Protein AF-A0A2G2B8T0-F1 (afdb_monomer)

Sequence (119 aa):
MCARAERNVTGSSTLLARELQAKGVTTKAGNPPNSQFVIRMLQNPVYAGMARHKGKSFQGEHEAIVDQATCDRVQERLKANDRKHRRGRRTKNPAYLRGLIFHENGAAMTPHHTGKKHK

Nearest PDB structures (foldseek):
  4kis-assembly3_C  TM=8.449E-01  e=3.692E-03  Listeria innocua Clip11262
  4kis-assembly2_B  TM=8.500E-01  e=4.222E-03  Listeria innocua Clip11262
  4kis-assembly4_D  TM=8.520E-01  e=1.009E-02  Listeria innocua Clip11262

Mean predicted aligned error: 10.84 Å

Radius of gyration: 20.47 Å; Cα contacts (8 Å, |Δ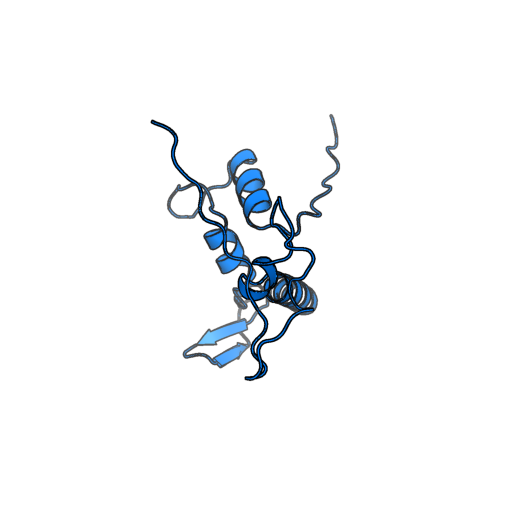i|>4): 93; chains: 1; bounding box: 61×37×52 Å

Foldseek 3Di:
DDDDDPPPPDLALQVVLVVCVVVVNADPVRHRDGSVNSVVVLQDCVLQQWDDDPNDIDRHPDDHVDHPVVSVVSVVSPVCCDPVNVPQPPDPDHPPCFPVDADPVRHTDDDDDDDDDDD

Secondary structure (DSSP, 8-state):
------------HHHHHHHHHHTT---TTSPPPPHHHHHHHHT-GGGGTEEEETTEEEE-SSPPSS-HHHHHHHHHHHHHT-HHHHHHHT-SS--TTTTT-B-TTSPBP----------

Solvent-accessible surface area (backbone atoms only — not comparable to full-atom values): 7675 Å² total; per-residue (Å²): 136,85,82,76,81,82,80,82,82,65,98,39,52,60,57,50,20,51,50,40,41,75,72,67,47,58,41,101,85,68,47,71,47,43,40,65,55,50,50,55,58,72,68,44,53,56,45,46,19,26,40,78,55,97,93,43,78,42,87,39,96,54,79,52,81,41,57,57,73,57,51,50,55,50,47,52,54,51,61,70,60,31,71,82,65,44,78,64,77,72,50,95,73,65,62,88,60,60,79,76,44,63,47,100,86,70,49,63,52,74,92,80,87,84,82,84,81,84,130

Structure (mmCIF, N/CA/C/O backbone):
data_AF-A0A2G2B8T0-F1
#
_entry.id   AF-A0A2G2B8T0-F1
#
loop_
_atom_site.group_PDB
_atom_site.id
_atom_site.type_symbol
_atom_site.label_atom_id
_atom_site.label_alt_id
_atom_site.label_comp_id
_atom_site.label_asym_id
_atom_site.label_entity_id
_atom_site.label_seq_id
_atom_site.pdbx_PDB_ins_code
_atom_site.Cartn_x
_atom_site.Cartn_y
_atom_site.Cartn_z
_atom_site.occupancy
_atom_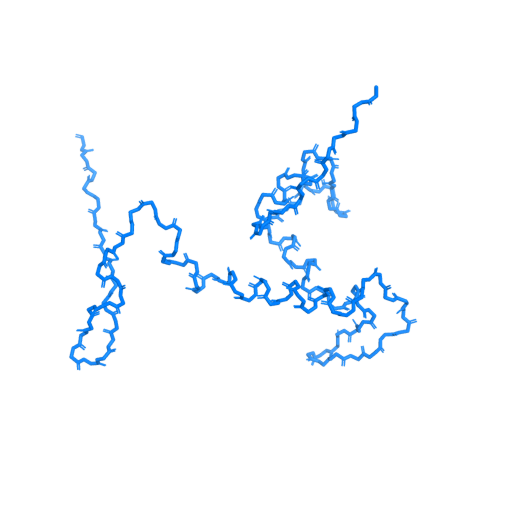site.B_iso_or_eq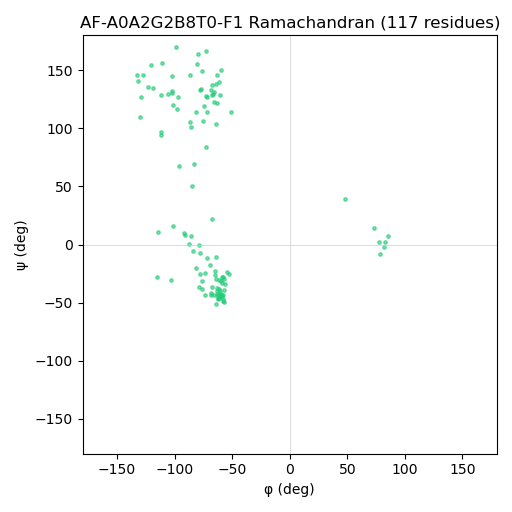uiv
_atom_site.auth_seq_id
_atom_site.auth_comp_id
_atom_site.auth_asym_id
_atom_site.auth_atom_id
_atom_site.pdbx_PDB_model_num
ATOM 1 N N . MET A 1 1 ? -29.951 6.036 -18.805 1.00 30.47 1 MET A N 1
ATOM 2 C CA . MET A 1 1 ? -29.166 5.958 -17.554 1.00 30.47 1 MET A CA 1
ATOM 3 C C . MET A 1 1 ? -28.182 4.803 -17.680 1.00 30.47 1 MET A C 1
ATOM 5 O O . MET A 1 1 ? -28.588 3.655 -17.584 1.00 30.47 1 MET A O 1
ATOM 9 N N . CYS A 1 2 ? -26.923 5.082 -18.029 1.00 27.00 2 CYS A N 1
ATOM 10 C CA . CYS A 1 2 ? -25.930 4.038 -18.301 1.00 27.00 2 CYS A CA 1
ATOM 11 C C . CYS A 1 2 ? -25.246 3.590 -17.005 1.00 27.00 2 CYS A C 1
ATOM 13 O O . CYS A 1 2 ? -24.386 4.295 -16.481 1.00 27.00 2 CYS A O 1
ATOM 15 N N . ALA A 1 3 ? -25.609 2.401 -16.522 1.00 37.28 3 ALA A N 1
ATOM 16 C CA . ALA A 1 3 ? -24.876 1.676 -15.494 1.00 37.28 3 ALA A CA 1
ATOM 17 C C . ALA A 1 3 ? -23.486 1.297 -16.035 1.00 37.28 3 ALA A C 1
ATOM 19 O O . ALA A 1 3 ? -23.342 0.407 -16.874 1.00 37.28 3 ALA A O 1
ATOM 20 N N . ARG A 1 4 ? -22.448 2.018 -15.602 1.00 37.81 4 ARG A N 1
ATOM 21 C CA . ARG A 1 4 ? -21.064 1.752 -16.003 1.00 37.81 4 ARG A CA 1
ATOM 22 C C . ARG A 1 4 ? -20.499 0.695 -15.061 1.00 37.81 4 ARG A C 1
ATOM 24 O O . ARG A 1 4 ? -20.156 0.993 -13.926 1.00 37.81 4 ARG A O 1
ATOM 31 N N . ALA A 1 5 ? -20.450 -0.542 -15.546 1.00 35.19 5 ALA A N 1
ATOM 32 C CA . ALA A 1 5 ? -19.892 -1.685 -14.838 1.00 35.19 5 ALA A CA 1
ATOM 33 C C . ALA A 1 5 ? -18.480 -1.376 -14.302 1.00 35.19 5 ALA A C 1
ATOM 35 O O . ALA A 1 5 ? -17.533 -1.179 -15.072 1.00 35.19 5 ALA A O 1
ATOM 36 N N . GLU A 1 6 ? -18.349 -1.343 -12.979 1.00 40.41 6 GLU A N 1
ATOM 37 C CA . GLU A 1 6 ? -17.098 -1.136 -12.258 1.00 40.41 6 GLU A CA 1
ATOM 38 C C . GLU A 1 6 ? -16.217 -2.387 -12.352 1.00 40.41 6 GLU A C 1
ATOM 40 O O . GLU A 1 6 ? -16.190 -3.243 -11.471 1.00 40.41 6 GLU A O 1
ATOM 45 N N . ARG A 1 7 ? -15.461 -2.519 -13.444 1.00 45.75 7 ARG A N 1
ATOM 46 C CA . ARG A 1 7 ? -14.359 -3.489 -13.514 1.00 45.75 7 ARG A CA 1
ATOM 47 C C . ARG A 1 7 ? -13.105 -2.901 -12.866 1.00 45.75 7 ARG A C 1
ATOM 49 O O . ARG A 1 7 ? -12.117 -2.628 -13.540 1.00 45.75 7 ARG A O 1
ATOM 56 N N . ASN A 1 8 ? -13.126 -2.742 -11.543 1.00 48.03 8 ASN A N 1
ATOM 57 C CA . ASN A 1 8 ? -12.005 -2.191 -10.766 1.00 48.03 8 ASN A CA 1
ATOM 58 C C . ASN A 1 8 ? -10.965 -3.263 -10.396 1.00 48.03 8 ASN A C 1
ATOM 60 O O . ASN A 1 8 ? -10.546 -3.385 -9.246 1.00 48.03 8 ASN A O 1
ATOM 64 N N . VAL A 1 9 ? -10.505 -4.052 -11.371 1.00 50.31 9 VAL A N 1
ATOM 65 C CA . VAL A 1 9 ? -9.401 -5.004 -11.161 1.00 50.31 9 VAL A CA 1
ATOM 66 C C . VAL A 1 9 ? -8.101 -4.360 -11.615 1.00 50.31 9 VAL A C 1
ATOM 68 O O . VAL A 1 9 ? -7.473 -4.772 -12.587 1.00 50.31 9 VAL A O 1
ATOM 71 N N . THR A 1 10 ? -7.677 -3.326 -10.895 1.00 58.84 10 THR A N 1
ATOM 72 C CA . THR A 1 10 ? -6.404 -2.676 -11.192 1.00 58.84 10 THR A CA 1
ATOM 73 C C . THR A 1 10 ? -5.414 -2.936 -10.069 1.00 58.84 10 THR A C 1
ATOM 75 O O . THR A 1 10 ? -5.337 -2.194 -9.097 1.00 58.84 10 THR A O 1
ATOM 78 N N . GLY A 1 11 ? -4.586 -3.975 -10.217 1.00 67.25 11 GLY A N 1
ATOM 79 C CA . GLY A 1 11 ? -3.469 -4.284 -9.306 1.00 67.25 11 GLY A CA 1
ATOM 80 C C . GLY A 1 11 ? -2.322 -3.257 -9.328 1.00 67.25 11 GLY A C 1
ATOM 81 O O . GLY A 1 11 ? -1.183 -3.589 -9.016 1.00 67.25 11 GLY A O 1
ATOM 82 N N . SER A 1 12 ? -2.582 -2.020 -9.762 1.00 78.75 12 SER A N 1
ATOM 83 C CA . SER A 1 12 ? -1.591 -0.962 -9.940 1.00 78.75 12 SER A CA 1
ATOM 84 C C . SER A 1 12 ? -2.067 0.318 -9.261 1.00 78.75 12 SER A C 1
ATOM 86 O O . SER A 1 12 ? -2.955 1.005 -9.763 1.00 78.75 12 SER A O 1
ATOM 88 N N . SER A 1 13 ? -1.407 0.688 -8.165 1.00 84.00 13 SER A N 1
ATOM 89 C CA . SER A 1 13 ? -1.701 1.895 -7.377 1.00 84.00 13 SER A CA 1
ATOM 90 C C . SER A 1 13 ? -1.634 3.194 -8.188 1.00 84.00 13 SER A C 1
ATOM 92 O O . SER A 1 13 ? -2.382 4.127 -7.920 1.00 84.00 13 SER A O 1
ATOM 94 N N . THR A 1 14 ? -0.796 3.254 -9.226 1.00 86.06 14 THR A N 1
ATOM 95 C CA . THR A 1 14 ? -0.706 4.421 -10.121 1.00 86.06 14 THR A CA 1
ATOM 96 C C . THR A 1 14 ? -1.965 4.616 -10.960 1.00 86.06 14 THR A C 1
ATOM 98 O O . THR A 1 14 ? -2.367 5.746 -11.215 1.00 86.06 14 THR A O 1
ATOM 101 N N . LEU A 1 15 ? -2.582 3.521 -11.401 1.00 87.75 15 LEU A N 1
ATOM 102 C CA . LEU A 1 15 ? -3.815 3.594 -12.175 1.00 87.75 15 LEU A CA 1
ATOM 103 C C . LEU A 1 15 ? -4.997 3.902 -11.256 1.00 87.75 15 LEU A C 1
ATOM 105 O O . LEU A 1 15 ? -5.812 4.740 -11.616 1.00 87.75 15 LEU A O 1
ATOM 109 N N . LEU A 1 16 ? -5.014 3.336 -10.042 1.00 88.62 16 LEU A N 1
ATOM 110 C CA . LEU A 1 16 ? -6.009 3.693 -9.028 1.00 88.62 16 LEU A CA 1
ATOM 111 C C . LEU A 1 16 ? -5.957 5.191 -8.692 1.00 88.62 16 LEU A C 1
ATOM 113 O O . LEU A 1 16 ? -6.985 5.850 -8.644 1.00 88.62 16 LEU A O 1
ATOM 117 N N . ALA A 1 17 ? -4.758 5.755 -8.522 1.00 90.00 17 ALA A N 1
ATOM 118 C CA . ALA A 1 17 ? -4.592 7.187 -8.285 1.00 90.00 17 ALA A CA 1
ATOM 119 C C . ALA A 1 17 ? -5.145 8.039 -9.443 1.00 90.00 17 ALA A C 1
ATOM 121 O O . ALA A 1 17 ? -5.843 9.017 -9.198 1.00 90.00 17 ALA A O 1
ATOM 122 N N . ARG A 1 18 ? -4.886 7.648 -10.699 1.00 89.56 18 ARG A N 1
ATOM 123 C CA . ARG A 1 18 ? -5.450 8.326 -11.880 1.00 89.56 18 ARG A CA 1
ATOM 124 C C . ARG A 1 18 ? -6.970 8.231 -11.935 1.00 89.56 18 ARG A C 1
ATOM 126 O O . ARG A 1 18 ? -7.624 9.200 -12.294 1.00 89.56 18 ARG A O 1
ATOM 133 N N . GLU A 1 19 ? -7.527 7.080 -11.582 1.00 90.25 19 GLU A N 1
ATOM 134 C CA . GLU A 1 19 ? -8.974 6.892 -11.548 1.00 90.25 19 GLU A CA 1
ATOM 135 C C . GLU A 1 19 ? -9.626 7.757 -10.461 1.00 90.25 19 GLU A C 1
ATOM 137 O O . GLU A 1 19 ? -10.619 8.427 -10.725 1.00 90.25 19 GLU A O 1
ATOM 142 N N . LEU A 1 20 ? -9.032 7.815 -9.265 1.00 89.88 20 LEU A N 1
ATOM 143 C CA . LEU A 1 20 ? -9.490 8.690 -8.181 1.00 89.88 20 LEU A CA 1
ATOM 144 C C . LEU A 1 20 ? -9.440 10.169 -8.583 1.00 89.88 20 LEU A C 1
ATOM 146 O O . LEU A 1 20 ? -10.378 10.909 -8.303 1.00 89.88 20 LEU A O 1
ATOM 150 N N . GLN A 1 21 ? -8.387 10.584 -9.294 1.00 90.38 21 GLN A N 1
ATOM 151 C CA . GLN A 1 21 ? -8.292 11.930 -9.865 1.00 90.38 21 GLN A CA 1
ATOM 152 C C . GLN A 1 21 ? -9.392 12.191 -10.901 1.00 90.38 21 GLN A C 1
ATOM 154 O O . GLN A 1 21 ? -10.019 13.243 -10.862 1.00 90.38 21 GLN A O 1
ATOM 159 N N . ALA A 1 22 ? -9.666 11.233 -11.792 1.00 90.12 22 ALA A N 1
ATOM 160 C CA . ALA A 1 22 ? -10.733 11.354 -12.787 1.00 90.12 22 ALA A CA 1
ATOM 161 C C . ALA A 1 22 ? -12.130 11.441 -12.147 1.00 90.12 22 ALA A C 1
ATOM 163 O O . ALA A 1 22 ? -13.012 12.099 -12.688 1.00 90.12 22 ALA A O 1
ATOM 164 N N . LYS A 1 23 ? -12.318 10.818 -10.978 1.00 90.38 23 LYS A N 1
ATOM 165 C CA . LYS A 1 23 ? -13.532 10.932 -10.154 1.00 90.38 23 LYS A CA 1
ATOM 166 C C . LYS A 1 23 ? -13.588 12.225 -9.323 1.00 90.38 23 LYS A C 1
ATOM 168 O O . LYS A 1 23 ? -14.547 12.417 -8.586 1.00 90.38 23 LYS A O 1
ATOM 173 N N . GLY A 1 24 ? -12.579 13.096 -9.409 1.00 90.94 24 GLY A N 1
ATOM 174 C CA . GLY A 1 24 ? -12.520 14.352 -8.656 1.00 90.94 24 GLY A CA 1
ATOM 175 C C . GLY A 1 24 ? -12.225 14.182 -7.162 1.00 90.94 24 GLY A C 1
ATOM 176 O O . GLY A 1 24 ? -12.413 15.121 -6.393 1.00 90.94 24 GLY A O 1
ATOM 177 N N . VAL A 1 25 ? -11.763 13.005 -6.726 1.00 90.88 25 VAL A N 1
ATOM 178 C CA . VAL A 1 25 ? -11.424 12.759 -5.319 1.00 90.88 25 VAL A CA 1
ATOM 179 C C . VAL A 1 25 ? -10.140 13.504 -4.975 1.00 90.88 25 VAL A C 1
ATOM 181 O O . VAL A 1 25 ? -9.107 13.316 -5.620 1.00 90.88 25 VAL A O 1
ATOM 184 N N . THR A 1 26 ? -10.188 14.312 -3.921 1.00 92.00 26 THR A N 1
ATOM 185 C CA . THR A 1 26 ? -9.043 15.067 -3.408 1.00 92.00 26 THR A CA 1
ATOM 186 C C . THR A 1 26 ? -8.598 14.530 -2.052 1.00 92.00 26 THR A C 1
ATOM 188 O O . THR A 1 26 ? -9.331 13.860 -1.324 1.00 92.00 26 THR A O 1
ATOM 191 N N . THR A 1 27 ? -7.335 14.778 -1.714 1.00 90.00 27 THR A N 1
ATOM 192 C CA . THR A 1 27 ? -6.833 14.521 -0.360 1.00 90.00 27 THR A CA 1
ATOM 193 C C . THR A 1 27 ? -7.386 15.565 0.614 1.00 90.00 27 THR A C 1
ATOM 195 O O . THR A 1 27 ? -7.843 16.625 0.197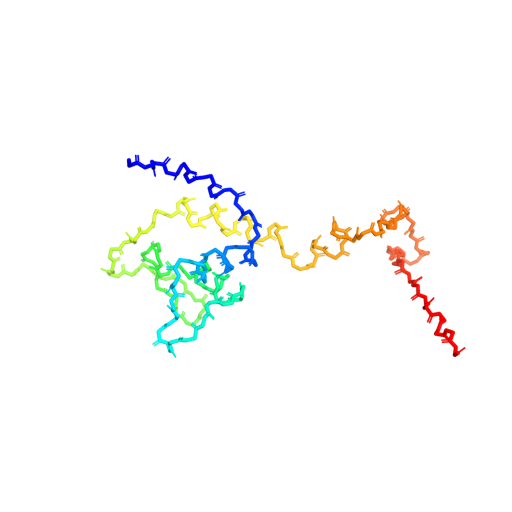 1.00 90.00 27 THR A O 1
ATOM 198 N N . LYS A 1 28 ? -7.259 15.330 1.927 1.00 86.19 28 LYS A N 1
ATOM 199 C CA . LYS A 1 28 ? -7.659 16.305 2.963 1.00 86.19 28 LYS A CA 1
ATOM 200 C C . LYS A 1 28 ? -7.043 17.706 2.765 1.00 86.19 28 LYS A C 1
ATOM 202 O O . LYS A 1 28 ? -7.616 18.687 3.213 1.00 86.19 28 LYS A O 1
ATOM 207 N N . ALA A 1 29 ? -5.892 17.797 2.095 1.00 88.12 29 ALA A N 1
ATOM 208 C CA . ALA A 1 29 ? -5.204 19.051 1.781 1.00 88.12 29 ALA A CA 1
ATOM 209 C C . ALA A 1 29 ? -5.583 19.648 0.405 1.00 88.12 29 ALA A C 1
ATOM 211 O O . ALA A 1 29 ? -4.889 20.532 -0.080 1.00 88.12 29 ALA A O 1
ATOM 212 N N . GLY A 1 30 ? -6.606 19.122 -0.276 1.00 89.56 30 GLY A N 1
ATOM 213 C CA . GLY A 1 30 ? -7.050 19.581 -1.600 1.00 89.56 30 GLY A CA 1
ATOM 214 C C . GLY A 1 30 ? -6.205 19.091 -2.783 1.00 89.56 30 GLY A C 1
ATOM 215 O O . GLY A 1 30 ? -6.604 19.242 -3.931 1.00 89.56 30 GLY A O 1
ATOM 216 N N . ASN A 1 31 ? -5.064 18.445 -2.534 1.00 90.25 31 ASN A N 1
ATOM 217 C CA . ASN A 1 31 ? -4.188 17.948 -3.597 1.00 90.25 31 ASN A CA 1
ATOM 218 C C . ASN A 1 31 ? -4.730 16.663 -4.250 1.00 90.25 31 ASN A C 1
ATOM 220 O O . ASN A 1 31 ? -5.338 15.844 -3.544 1.00 90.25 31 ASN A O 1
ATOM 224 N N . PRO A 1 32 ? -4.449 16.424 -5.547 1.00 90.25 32 PRO A N 1
ATOM 225 C CA . PRO A 1 32 ? -4.813 15.181 -6.216 1.00 90.25 32 PRO A CA 1
ATOM 226 C C . PRO A 1 32 ? -4.077 13.977 -5.597 1.00 90.25 32 PRO A C 1
ATOM 228 O O . PRO A 1 32 ? -2.877 14.057 -5.305 1.00 90.25 32 PRO A O 1
ATOM 231 N N . PRO A 1 33 ? -4.755 12.831 -5.401 1.00 90.19 33 PRO A N 1
ATOM 232 C CA . P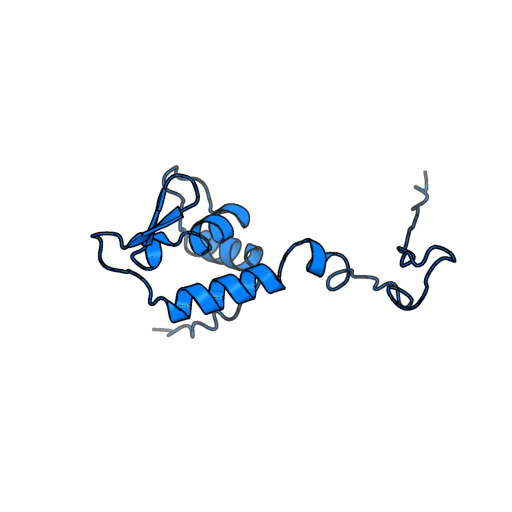RO A 1 33 ? -4.153 11.652 -4.797 1.00 90.19 33 PRO A CA 1
ATOM 233 C C . PRO A 1 33 ? -3.070 11.085 -5.711 1.00 90.19 33 PRO A C 1
ATOM 235 O O . PRO A 1 33 ? -3.290 10.849 -6.896 1.00 90.19 33 PRO A O 1
ATOM 238 N N . ASN A 1 34 ? -1.887 10.836 -5.156 1.00 90.69 34 ASN A N 1
ATOM 239 C CA . ASN A 1 34 ? -0.797 10.184 -5.872 1.00 90.69 34 ASN A CA 1
ATOM 240 C C . ASN A 1 34 ? -0.723 8.684 -5.528 1.00 90.69 34 ASN A C 1
ATOM 242 O O . ASN A 1 34 ? -1.370 8.183 -4.607 1.00 90.69 34 ASN A O 1
ATOM 246 N N . SER A 1 35 ? 0.100 7.943 -6.271 1.00 88.44 35 SER A N 1
ATOM 247 C CA . SER A 1 35 ? 0.254 6.493 -6.087 1.00 88.44 35 SER A CA 1
ATOM 248 C C . SER A 1 35 ? 0.741 6.107 -4.683 1.00 88.44 35 SER A C 1
ATOM 250 O O . SER A 1 35 ? 0.412 5.026 -4.199 1.00 88.44 35 SER A O 1
ATOM 252 N N . GLN A 1 36 ? 1.539 6.962 -4.039 1.00 89.62 36 GLN A N 1
ATOM 253 C CA . GLN A 1 36 ? 2.099 6.704 -2.713 1.00 89.62 36 GLN A CA 1
ATOM 254 C C . GLN A 1 36 ? 1.080 6.966 -1.603 1.00 89.62 36 GLN A C 1
ATOM 256 O O . GLN A 1 36 ? 1.019 6.212 -0.636 1.00 89.62 36 GLN A O 1
ATOM 261 N N . PHE A 1 37 ? 0.239 7.983 -1.778 1.00 91.44 37 PHE A N 1
ATOM 262 C CA . PHE A 1 37 ? -0.905 8.267 -0.926 1.00 91.44 37 PHE A CA 1
ATOM 263 C C . PHE A 1 37 ? -1.857 7.071 -0.886 1.00 91.44 37 PHE A C 1
ATOM 265 O O . PHE A 1 37 ? -2.199 6.605 0.197 1.00 91.44 37 PHE A O 1
ATOM 272 N N . VAL A 1 38 ? -2.195 6.522 -2.057 1.00 90.69 38 VAL A N 1
ATOM 273 C CA . VAL A 1 38 ? -3.034 5.322 -2.178 1.00 90.69 38 VAL A CA 1
ATOM 274 C C . VAL A 1 38 ? -2.437 4.140 -1.415 1.00 90.69 38 VAL A C 1
ATOM 276 O O . VAL A 1 38 ? -3.129 3.512 -0.622 1.00 90.69 38 VAL A O 1
ATOM 279 N N . ILE A 1 39 ? -1.148 3.842 -1.610 1.00 90.06 39 ILE A N 1
ATOM 280 C CA . ILE A 1 39 ? -0.490 2.732 -0.901 1.00 90.06 39 ILE A CA 1
ATOM 281 C C . ILE A 1 39 ? -0.528 2.961 0.612 1.00 90.06 39 ILE A C 1
ATOM 283 O O . ILE A 1 39 ? -0.882 2.052 1.353 1.00 90.06 39 ILE A O 1
ATOM 287 N N . ARG A 1 40 ? -0.210 4.176 1.073 1.00 90.56 40 ARG A N 1
ATOM 288 C CA . ARG A 1 40 ? -0.209 4.507 2.503 1.00 90.56 40 ARG A CA 1
ATOM 289 C C . ARG A 1 40 ? -1.594 4.352 3.129 1.00 90.56 40 ARG A C 1
ATOM 291 O O . ARG A 1 40 ? -1.692 3.888 4.258 1.00 90.56 40 ARG A O 1
ATOM 298 N N . MET A 1 41 ? -2.642 4.731 2.401 1.00 90.75 41 MET A N 1
ATOM 299 C CA . MET A 1 41 ? -4.025 4.528 2.824 1.00 90.75 41 MET A CA 1
ATOM 300 C C . MET A 1 41 ? -4.339 3.030 2.934 1.00 90.75 41 MET A C 1
ATOM 302 O O . MET A 1 41 ? -4.750 2.570 3.990 1.00 90.75 41 MET A O 1
ATOM 306 N N . LEU A 1 42 ? -4.051 2.246 1.893 1.00 90.19 42 LEU A N 1
ATOM 307 C CA . LEU A 1 42 ? -4.316 0.802 1.883 1.00 90.19 42 LEU A CA 1
ATOM 308 C C . LEU A 1 42 ? -3.497 0.010 2.917 1.00 90.19 42 LEU A C 1
ATOM 310 O O . LEU A 1 42 ? -3.895 -1.082 3.301 1.00 90.19 42 LEU A O 1
ATOM 314 N N . GLN A 1 43 ? -2.354 0.528 3.369 1.00 89.31 43 GLN A N 1
ATOM 315 C CA . GLN A 1 43 ? -1.513 -0.089 4.405 1.00 89.31 43 GLN A CA 1
ATOM 316 C C . GLN A 1 43 ? -1.957 0.230 5.835 1.00 89.31 43 GLN A C 1
ATOM 318 O O . GLN A 1 43 ? -1.352 -0.278 6.779 1.00 89.31 43 GLN A O 1
ATOM 323 N N . ASN A 1 44 ? -2.947 1.102 6.020 1.00 90.31 44 ASN A N 1
ATOM 324 C CA . ASN A 1 44 ? -3.336 1.549 7.347 1.00 90.31 44 ASN A CA 1
ATOM 325 C C . ASN A 1 44 ? -4.265 0.52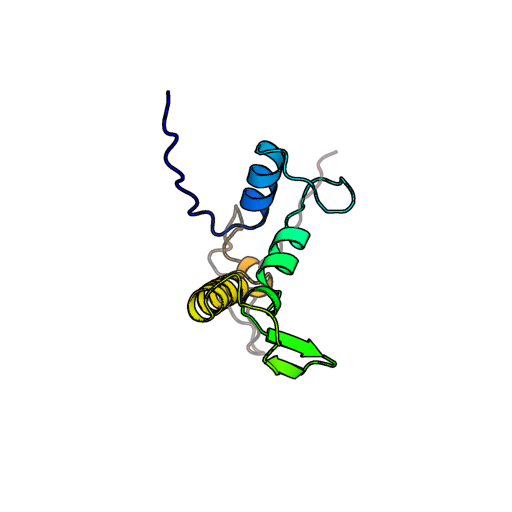1 8.028 1.00 90.31 44 ASN A C 1
ATOM 327 O O . ASN A 1 44 ? -5.399 0.354 7.576 1.00 90.31 44 ASN A O 1
ATOM 331 N N . PRO A 1 45 ? -3.833 -0.132 9.125 1.00 87.00 45 PRO A N 1
ATOM 332 C CA . PRO A 1 45 ? -4.639 -1.136 9.822 1.00 87.00 45 PRO A CA 1
ATOM 333 C C . PRO A 1 45 ? -5.826 -0.529 10.590 1.00 87.00 45 PRO A C 1
ATOM 335 O O . PRO A 1 45 ? -6.739 -1.254 10.966 1.00 87.00 45 PRO A O 1
ATOM 338 N N . VAL A 1 46 ? -5.870 0.800 10.747 1.00 90.75 46 VAL A N 1
ATOM 339 C CA . VAL A 1 46 ? -7.013 1.516 11.344 1.00 90.75 46 VAL A CA 1
ATOM 340 C C . VAL A 1 46 ? -8.304 1.255 10.569 1.00 90.75 46 VAL A C 1
ATOM 342 O O . VAL A 1 46 ? -9.379 1.235 11.148 1.00 90.75 46 VAL A O 1
ATOM 345 N N . TYR A 1 47 ? -8.235 0.972 9.269 1.00 90.25 47 TYR A N 1
ATOM 346 C CA . TYR A 1 47 ? -9.444 0.626 8.520 1.00 90.25 47 TYR A CA 1
ATOM 347 C C . TYR A 1 47 ? -10.030 -0.743 8.903 1.00 90.25 47 TYR A C 1
ATOM 349 O O . TYR A 1 47 ? -11.211 -0.965 8.657 1.00 90.25 47 TYR A O 1
ATOM 357 N N . ALA A 1 48 ? -9.246 -1.606 9.556 1.00 89.06 48 ALA A N 1
ATOM 358 C CA . ALA A 1 48 ? -9.645 -2.930 10.031 1.00 89.06 48 ALA A CA 1
ATOM 359 C C . ALA A 1 48 ? -9.952 -2.986 11.539 1.00 89.06 48 ALA A C 1
ATOM 361 O O . ALA A 1 48 ? -9.955 -4.062 12.125 1.00 89.06 48 ALA A O 1
ATOM 362 N N . GLY A 1 49 ? -10.159 -1.844 12.206 1.00 88.50 49 GLY A N 1
ATOM 363 C CA . GLY A 1 49 ? -10.408 -1.850 13.657 1.00 88.50 49 GLY A CA 1
ATOM 364 C C . GLY A 1 49 ? -9.136 -1.862 14.516 1.00 88.50 49 GLY A C 1
ATOM 365 O O . GLY A 1 49 ? -9.227 -2.007 15.728 1.00 88.50 49 GLY A O 1
ATOM 366 N N . MET A 1 50 ? -7.944 -1.725 13.921 1.00 86.88 50 MET A N 1
ATOM 367 C CA . MET A 1 50 ? -6.668 -1.892 14.629 1.00 86.88 50 MET A CA 1
ATOM 368 C C . MET A 1 50 ? -5.902 -0.571 14.768 1.00 86.88 50 MET A C 1
ATOM 370 O O . MET A 1 50 ? -5.603 0.107 13.785 1.00 86.88 50 MET A O 1
ATOM 374 N N . ALA A 1 51 ? -5.472 -0.236 15.982 1.00 86.50 51 ALA A N 1
ATOM 375 C CA . ALA A 1 51 ? -4.671 0.950 16.266 1.00 86.50 51 ALA A CA 1
ATOM 376 C C . ALA A 1 51 ? -3.174 0.607 16.342 1.00 86.50 51 ALA A C 1
ATOM 378 O O . ALA A 1 51 ? -2.757 -0.268 17.101 1.00 86.50 51 ALA A O 1
ATOM 379 N N . ARG A 1 52 ? -2.327 1.316 15.580 1.00 85.38 52 ARG A N 1
ATOM 380 C CA . ARG A 1 52 ? -0.867 1.115 15.610 1.00 85.38 52 ARG A CA 1
ATOM 381 C C . ARG A 1 52 ? -0.186 2.143 16.511 1.00 85.38 52 ARG A C 1
ATOM 383 O O . ARG A 1 52 ? -0.162 3.326 16.180 1.00 85.38 52 ARG A O 1
ATOM 390 N N . HIS A 1 53 ? 0.450 1.691 17.590 1.00 83.44 53 HIS A N 1
ATOM 391 C CA . HIS A 1 53 ? 1.221 2.537 18.502 1.00 83.44 53 HIS A CA 1
ATOM 392 C C . HIS A 1 53 ? 2.621 1.957 18.744 1.00 83.44 53 HIS A C 1
ATOM 394 O O . HIS A 1 53 ? 2.768 0.789 19.094 1.00 83.44 53 HIS A O 1
ATOM 400 N N . LYS A 1 54 ? 3.667 2.774 18.537 1.00 83.00 54 LYS A N 1
ATOM 401 C CA . LYS A 1 54 ? 5.086 2.397 18.739 1.00 83.00 54 LYS A CA 1
ATOM 402 C C . LYS A 1 54 ? 5.477 1.048 18.102 1.00 83.00 54 LYS A C 1
ATOM 404 O O . LYS A 1 54 ? 6.220 0.263 18.678 1.00 83.00 54 LYS A O 1
ATOM 409 N N . GLY A 1 55 ? 4.950 0.768 16.909 1.00 80.00 55 GLY A N 1
ATOM 410 C CA . GLY A 1 55 ? 5.243 -0.463 16.164 1.00 80.00 55 GLY A CA 1
ATOM 411 C C . GLY A 1 55 ? 4.442 -1.698 16.590 1.00 80.00 55 GLY A C 1
ATOM 412 O O . GLY A 1 55 ? 4.565 -2.728 15.937 1.00 80.00 55 GLY A O 1
ATOM 413 N N . LYS A 1 56 ? 3.589 -1.597 17.616 1.00 81.69 56 LYS A N 1
ATOM 4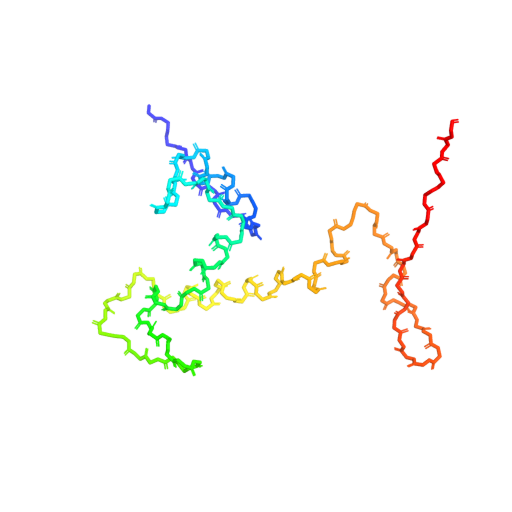14 C CA . LYS A 1 56 ? 2.641 -2.644 18.013 1.00 81.69 56 LYS A CA 1
ATOM 415 C C . LYS A 1 56 ? 1.234 -2.293 17.529 1.00 81.69 56 LYS A C 1
ATOM 417 O O . LYS A 1 56 ? 0.873 -1.116 17.478 1.00 81.69 56 LYS A O 1
ATOM 422 N N . SER A 1 57 ? 0.468 -3.309 17.150 1.00 81.69 57 SER A N 1
ATOM 423 C CA . SER A 1 57 ? -0.940 -3.173 16.772 1.00 81.69 57 SER A CA 1
ATOM 424 C C . SER A 1 57 ? -1.812 -3.643 17.932 1.00 81.69 57 SER A C 1
ATOM 426 O O . SER A 1 57 ? -1.577 -4.723 18.468 1.00 81.69 57 SER A O 1
ATOM 428 N N . PHE A 1 58 ? -2.796 -2.835 18.306 1.00 83.69 58 PHE A N 1
ATOM 429 C CA . PHE A 1 58 ? -3.762 -3.108 19.366 1.00 83.69 58 PHE A CA 1
ATOM 430 C C . PHE A 1 58 ? -5.172 -3.083 18.782 1.00 83.69 58 PHE A C 1
ATOM 432 O O . PHE A 1 58 ? -5.403 -2.401 17.780 1.00 83.69 58 PHE A O 1
ATOM 439 N N . GLN A 1 59 ? -6.104 -3.793 19.415 1.00 84.81 59 GLN A N 1
ATOM 440 C CA . GLN A 1 59 ? -7.518 -3.670 19.076 1.00 84.81 59 GLN A CA 1
ATOM 441 C C . GLN A 1 59 ? -7.967 -2.237 19.382 1.00 84.81 59 GLN A C 1
ATOM 443 O O . GLN A 1 59 ? -7.783 -1.752 20.498 1.00 84.81 59 GLN A O 1
ATOM 448 N N . GLY A 1 60 ? -8.478 -1.541 18.373 1.00 83.06 60 GLY A N 1
ATOM 449 C CA . GLY A 1 60 ? -9.066 -0.219 18.530 1.00 83.06 60 GLY A CA 1
ATOM 450 C C . GLY A 1 60 ? -10.499 -0.312 19.046 1.00 83.06 60 GLY A C 1
ATOM 451 O O . GLY A 1 60 ? -11.188 -1.304 18.823 1.00 83.06 60 GLY A O 1
ATOM 452 N N . GLU A 1 61 ? -10.956 0.751 19.704 1.00 87.06 61 GLU A N 1
ATOM 453 C CA . GLU A 1 61 ? -12.353 0.906 20.146 1.00 87.06 61 GLU A CA 1
ATOM 454 C C . GLU A 1 61 ? -13.297 1.320 19.004 1.00 87.06 61 GLU A C 1
ATOM 456 O O . GLU A 1 61 ? -14.511 1.374 19.179 1.00 87.06 61 GLU A O 1
ATOM 461 N N . HIS A 1 62 ? -12.753 1.635 17.826 1.00 86.62 62 HIS A N 1
ATOM 462 C CA . HIS A 1 62 ? -13.540 2.039 16.669 1.00 86.62 62 HIS A CA 1
ATOM 463 C C . HIS A 1 62 ? -14.016 0.826 15.865 1.00 86.62 62 HIS A C 1
ATOM 465 O O . HIS A 1 62 ? -13.293 -0.157 15.691 1.00 86.62 62 HIS A O 1
ATOM 471 N N . GLU A 1 63 ? -15.214 0.942 15.297 1.00 87.38 63 GLU A N 1
ATOM 472 C CA . GLU A 1 63 ? -15.745 -0.051 14.370 1.00 87.38 63 GLU A CA 1
ATOM 473 C C . GLU A 1 63 ? -14.846 -0.167 13.127 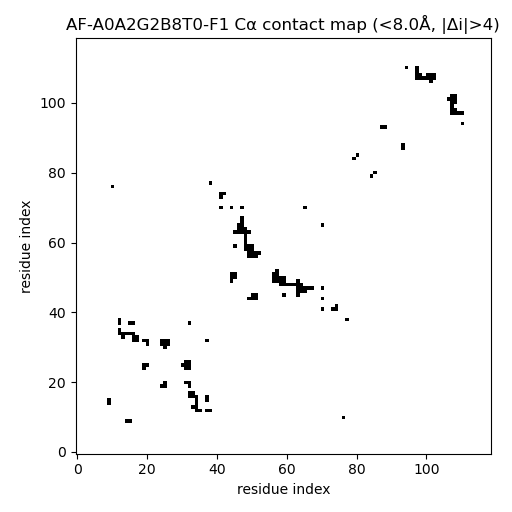1.00 87.38 63 GLU A C 1
ATOM 475 O O . GLU A 1 63 ? -14.292 0.821 12.622 1.00 87.38 63 GLU A O 1
ATOM 480 N N . ALA A 1 64 ? -14.644 -1.396 12.655 1.00 89.94 64 ALA A N 1
ATOM 481 C CA . ALA A 1 64 ? -13.866 -1.652 11.455 1.00 89.94 64 ALA A CA 1
ATOM 482 C C . ALA A 1 64 ? -14.665 -1.222 10.216 1.00 89.94 64 ALA A C 1
ATOM 484 O O . ALA A 1 64 ? -15.793 -1.657 10.011 1.00 89.94 64 ALA A O 1
ATOM 485 N N . ILE A 1 65 ? -14.060 -0.398 9.358 1.00 90.88 65 ILE A N 1
ATOM 486 C CA . ILE A 1 65 ? -14.672 0.003 8.080 1.00 90.88 65 ILE A CA 1
ATOM 487 C C . ILE A 1 65 ? -14.579 -1.145 7.062 1.00 90.88 65 ILE A C 1
ATOM 489 O O . ILE A 1 65 ? -15.416 -1.279 6.172 1.00 90.88 65 ILE A O 1
ATOM 493 N N . VAL A 1 66 ? -13.525 -1.956 7.167 1.00 89.44 66 VAL A N 1
ATOM 494 C CA . VAL A 1 66 ? -13.208 -3.056 6.258 1.00 89.44 66 VAL A CA 1
ATOM 495 C C . VAL A 1 66 ? -12.887 -4.301 7.075 1.00 89.44 66 VAL A C 1
ATOM 497 O O . VAL A 1 66 ? -12.200 -4.224 8.088 1.00 89.44 66 VAL A O 1
ATOM 500 N N . ASP A 1 67 ? -13.343 -5.457 6.601 1.00 89.19 67 ASP A N 1
ATOM 501 C CA . ASP A 1 67 ? -13.038 -6.747 7.215 1.00 89.19 67 ASP A CA 1
ATOM 502 C C . ASP A 1 67 ? -11.534 -7.087 7.177 1.00 89.19 67 ASP A C 1
ATOM 504 O O . ASP A 1 67 ? -10.824 -6.798 6.201 1.00 89.19 67 ASP A O 1
ATOM 508 N N . GLN A 1 68 ? -11.065 -7.774 8.219 1.00 85.94 68 GLN A N 1
ATOM 509 C CA . GLN A 1 68 ? -9.667 -8.152 8.395 1.00 85.94 68 GLN A CA 1
ATOM 510 C C . GLN A 1 68 ? -9.158 -8.998 7.220 1.00 85.94 68 GLN A C 1
ATOM 512 O O . GLN A 1 68 ? -8.105 -8.689 6.659 1.00 85.94 68 GLN A O 1
ATOM 517 N N . ALA A 1 69 ? -9.941 -9.975 6.743 1.00 88.38 69 ALA A N 1
ATOM 518 C CA . ALA A 1 69 ? -9.533 -10.817 5.617 1.00 88.38 69 ALA A CA 1
ATOM 519 C C . ALA A 1 69 ? -9.396 -10.015 4.310 1.00 88.38 69 ALA A C 1
ATOM 521 O O . ALA A 1 69 ? -8.630 -10.361 3.406 1.00 88.38 69 ALA A O 1
ATOM 522 N N . THR A 1 70 ? -10.122 -8.905 4.173 1.00 90.06 70 THR A N 1
ATOM 523 C CA . THR A 1 70 ? -9.960 -7.997 3.032 1.00 90.06 70 THR A CA 1
ATOM 524 C C . THR A 1 70 ? -8.674 -7.190 3.143 1.00 90.06 70 THR A C 1
ATOM 526 O O . THR A 1 70 ? -7.934 -7.088 2.159 1.00 90.06 70 THR A O 1
ATOM 529 N N . CYS A 1 71 ? -8.364 -6.673 4.331 1.00 87.94 71 CYS A N 1
ATOM 530 C CA . CYS A 1 71 ? -7.097 -5.999 4.581 1.00 87.94 71 CYS A CA 1
ATOM 531 C C . CYS A 1 71 ? -5.899 -6.923 4.344 1.00 87.94 71 CYS A C 1
ATOM 533 O O . CYS A 1 71 ? -4.954 -6.508 3.669 1.00 87.94 71 CYS A O 1
ATOM 535 N N . ASP A 1 72 ? -5.964 -8.174 4.792 1.00 88.62 72 ASP A N 1
ATOM 536 C CA . ASP A 1 72 ? -4.888 -9.152 4.614 1.00 88.62 72 ASP A CA 1
ATOM 537 C C . ASP A 1 72 ? -4.631 -9.445 3.131 1.00 88.62 72 ASP A C 1
ATOM 539 O O . ASP A 1 72 ? -3.497 -9.311 2.660 1.00 88.62 72 ASP A O 1
ATOM 543 N N . ARG A 1 73 ? -5.690 -9.688 2.345 1.00 89.31 73 ARG A N 1
ATOM 544 C CA . ARG A 1 73 ? -5.590 -9.862 0.882 1.00 89.31 73 ARG A CA 1
ATOM 545 C C . ARG A 1 73 ? -4.953 -8.657 0.188 1.00 89.31 73 ARG A C 1
ATOM 547 O O . ARG A 1 73 ? -4.187 -8.808 -0.768 1.00 89.31 73 ARG A O 1
ATOM 554 N N . VAL A 1 74 ? -5.265 -7.439 0.634 1.00 88.69 74 VAL A N 1
ATOM 555 C CA . VAL A 1 74 ? -4.644 -6.218 0.098 1.00 88.69 74 VAL A CA 1
ATOM 556 C C . VAL A 1 74 ? -3.168 -6.143 0.489 1.00 88.69 74 VAL A C 1
ATOM 558 O O . VAL A 1 74 ? -2.340 -5.847 -0.376 1.00 88.69 74 VAL A O 1
ATOM 561 N N . GLN A 1 75 ? -2.809 -6.453 1.739 1.00 88.56 75 GLN A N 1
ATOM 562 C CA . GLN A 1 75 ? -1.410 -6.463 2.174 1.00 88.56 75 GLN A CA 1
ATOM 563 C C . GLN A 1 75 ? -0.581 -7.492 1.406 1.00 88.56 75 GLN A C 1
ATOM 565 O O . GLN A 1 75 ? 0.528 -7.176 0.973 1.00 88.56 75 GLN A O 1
ATOM 570 N N . GLU A 1 76 ? -1.109 -8.692 1.178 1.00 88.56 76 GLU A N 1
ATOM 571 C CA . GLU A 1 76 ? -0.459 -9.714 0.353 1.00 88.56 76 GLU A CA 1
ATOM 572 C C . GLU A 1 76 ? -0.199 -9.206 -1.065 1.00 88.56 76 GLU A C 1
ATOM 574 O O . GLU A 1 76 ? 0.924 -9.288 -1.570 1.00 88.56 76 GLU A O 1
ATOM 579 N N . ARG A 1 77 ? -1.205 -8.585 -1.691 1.00 85.94 77 ARG A N 1
ATOM 580 C CA . ARG A 1 77 ? -1.056 -7.991 -3.026 1.00 85.94 77 ARG A CA 1
ATOM 581 C C . ARG A 1 77 ? -0.041 -6.854 -3.048 1.00 85.94 77 ARG A C 1
ATOM 583 O O . ARG A 1 77 ? 0.684 -6.714 -4.034 1.00 85.94 77 ARG A O 1
ATOM 590 N N . LEU A 1 78 ? 0.027 -6.030 -2.005 1.00 84.81 78 LEU A N 1
ATOM 591 C CA . LEU A 1 78 ? 1.021 -4.960 -1.906 1.00 84.81 78 LEU A CA 1
ATOM 592 C C . LEU A 1 78 ? 2.438 -5.522 -1.731 1.00 84.81 78 LEU A C 1
ATOM 594 O O . LEU A 1 78 ? 3.347 -5.051 -2.413 1.00 84.81 78 LEU A O 1
ATOM 598 N N . LYS A 1 79 ? 2.617 -6.561 -0.903 1.00 84.00 79 LYS A N 1
ATOM 599 C CA . LYS A 1 79 ? 3.898 -7.269 -0.728 1.00 84.00 79 LYS A CA 1
ATOM 600 C C . LYS A 1 79 ? 4.373 -7.912 -2.033 1.00 84.00 79 LYS A C 1
ATOM 602 O O . LYS A 1 79 ? 5.514 -7.708 -2.436 1.00 84.00 79 LYS A O 1
ATOM 607 N N . ALA A 1 80 ? 3.488 -8.605 -2.749 1.00 80.38 80 ALA A N 1
ATOM 608 C CA . ALA A 1 80 ? 3.812 -9.223 -4.038 1.00 80.38 80 ALA A CA 1
ATOM 609 C C . ALA A 1 80 ? 4.243 -8.195 -5.104 1.00 80.38 80 ALA A C 1
ATOM 611 O O . ALA A 1 80 ? 5.055 -8.489 -5.983 1.00 80.38 80 ALA A O 1
ATOM 612 N N . ASN A 1 81 ? 3.716 -6.971 -5.025 1.00 73.00 81 ASN A N 1
ATOM 613 C CA . ASN A 1 81 ? 4.017 -5.886 -5.957 1.00 73.00 81 ASN A CA 1
ATOM 614 C C . ASN A 1 81 ? 5.191 -4.992 -5.526 1.00 73.00 81 ASN A C 1
ATOM 616 O O . ASN A 1 81 ? 5.432 -3.962 -6.170 1.00 73.00 81 ASN A O 1
ATOM 620 N N . ASP A 1 82 ? 5.923 -5.361 -4.471 1.00 70.50 82 ASP A N 1
ATOM 621 C CA . ASP A 1 82 ? 6.992 -4.530 -3.932 1.00 70.50 82 ASP A CA 1
ATOM 622 C C . ASP A 1 82 ? 8.100 -4.257 -4.969 1.00 70.50 82 ASP A C 1
ATOM 624 O O . ASP A 1 82 ? 8.376 -5.031 -5.895 1.00 70.50 82 ASP A O 1
ATOM 628 N N . ARG A 1 83 ? 8.752 -3.098 -4.835 1.00 62.97 83 ARG A N 1
ATOM 629 C CA . ARG A 1 83 ? 9.685 -2.536 -5.823 1.00 62.97 83 ARG A CA 1
ATOM 630 C C . ARG A 1 83 ? 10.853 -3.480 -6.131 1.00 62.97 83 ARG A C 1
ATOM 632 O O . ARG A 1 83 ? 11.373 -3.447 -7.250 1.00 62.97 83 ARG A O 1
ATOM 639 N N . LYS A 1 84 ? 11.232 -4.328 -5.167 1.00 62.00 84 LYS A N 1
ATOM 640 C CA . LYS A 1 84 ? 12.232 -5.397 -5.322 1.00 62.00 84 LYS A CA 1
ATOM 641 C C . LYS A 1 84 ? 11.796 -6.436 -6.364 1.00 62.00 84 LYS A C 1
ATOM 643 O O . LYS A 1 84 ? 12.561 -6.718 -7.281 1.00 62.00 84 LYS A O 1
ATOM 648 N N . HIS A 1 85 ? 10.546 -6.893 -6.313 1.00 57.25 85 HIS A N 1
ATOM 649 C CA . HIS A 1 85 ? 9.971 -7.840 -7.279 1.00 57.25 85 HIS A CA 1
ATOM 650 C C . HIS A 1 85 ? 9.665 -7.190 -8.641 1.00 57.25 85 HIS A C 1
ATOM 652 O O . HIS A 1 85 ? 9.668 -7.846 -9.684 1.00 57.25 85 HIS A O 1
ATOM 658 N N . ARG A 1 86 ? 9.451 -5.866 -8.673 1.00 58.03 86 ARG A N 1
ATOM 659 C CA . ARG A 1 86 ? 9.068 -5.134 -9.894 1.00 58.03 86 ARG A CA 1
ATOM 660 C C . ARG A 1 86 ? 10.219 -4.854 -10.866 1.00 58.03 86 ARG A C 1
ATOM 662 O O . ARG A 1 86 ? 9.965 -4.685 -12.059 1.00 58.03 86 ARG A O 1
ATOM 669 N N . ARG A 1 87 ? 11.469 -4.784 -10.389 1.00 57.31 87 ARG A N 1
ATOM 670 C CA . ARG A 1 87 ? 12.643 -4.369 -11.189 1.00 57.31 87 ARG A CA 1
ATOM 671 C C . ARG A 1 87 ? 12.987 -5.303 -12.361 1.00 57.31 87 ARG A C 1
ATOM 673 O O . ARG A 1 87 ? 13.804 -4.910 -13.190 1.00 57.31 87 ARG A O 1
ATOM 680 N N . GLY A 1 88 ? 12.386 -6.494 -12.457 1.00 56.56 88 GLY A N 1
ATOM 681 C CA . GLY A 1 88 ? 12.549 -7.416 -13.594 1.00 56.56 88 GLY A CA 1
ATOM 682 C C . GLY A 1 88 ? 11.298 -7.680 -14.427 1.00 56.56 88 GLY A C 1
ATOM 683 O O . GLY A 1 88 ? 11.421 -7.906 -15.621 1.00 56.56 88 GLY A O 1
ATOM 684 N N . ARG A 1 89 ? 10.098 -7.588 -13.844 1.00 58.75 89 ARG A N 1
ATOM 685 C CA . ARG A 1 89 ? 8.855 -8.028 -14.505 1.00 58.75 89 ARG A CA 1
ATOM 686 C C . ARG A 1 89 ? 8.256 -7.015 -15.492 1.00 58.75 89 ARG A C 1
ATOM 688 O O . ARG A 1 89 ? 7.418 -7.375 -16.305 1.00 58.75 89 ARG A O 1
ATOM 695 N N . ARG A 1 90 ? 8.620 -5.732 -15.382 1.00 58.09 90 ARG A N 1
ATOM 696 C CA . ARG A 1 90 ? 7.977 -4.611 -16.106 1.00 58.09 90 ARG A CA 1
ATOM 697 C C . ARG A 1 90 ? 8.884 -3.909 -17.124 1.00 58.09 90 ARG A C 1
ATOM 699 O O . ARG A 1 90 ? 8.535 -2.824 -17.587 1.00 58.09 90 ARG A O 1
ATOM 706 N N . THR A 1 91 ? 10.058 -4.458 -17.435 1.00 64.12 91 THR A N 1
ATOM 707 C CA . THR A 1 91 ? 10.965 -3.821 -18.398 1.00 64.12 91 THR A CA 1
ATOM 708 C C . THR A 1 91 ? 10.454 -4.070 -19.818 1.00 64.12 91 THR A C 1
ATOM 710 O O . THR A 1 91 ? 10.081 -5.188 -20.151 1.00 64.12 91 THR A O 1
ATOM 713 N N . LYS A 1 92 ? 10.416 -3.023 -20.658 1.00 62.38 92 LYS A N 1
ATOM 714 C CA . LYS A 1 92 ? 10.040 -3.154 -22.081 1.00 62.38 92 LYS A CA 1
ATOM 715 C C . LYS A 1 92 ? 10.973 -4.113 -22.831 1.00 62.38 92 LYS A C 1
ATOM 717 O O . LYS A 1 92 ? 10.518 -4.838 -23.700 1.00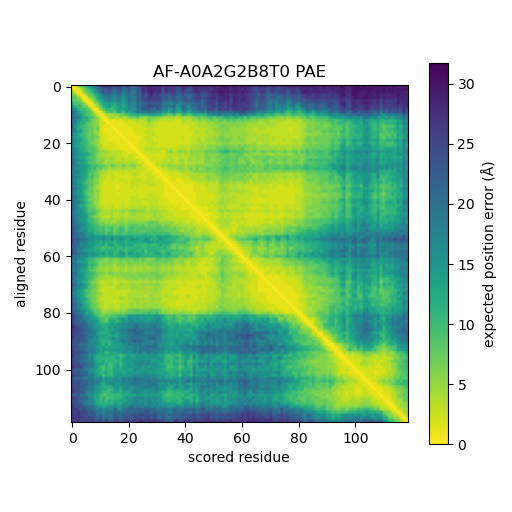 62.38 92 LYS A O 1
ATOM 722 N N . ASN A 1 93 ? 12.242 -4.140 -22.424 1.00 66.50 93 ASN A N 1
ATOM 723 C CA . ASN A 1 93 ? 13.240 -5.090 -22.892 1.00 66.50 93 ASN A CA 1
ATOM 724 C C . ASN A 1 93 ? 13.584 -6.015 -21.717 1.00 66.50 93 ASN A C 1
ATOM 726 O O . ASN A 1 93 ? 14.339 -5.603 -20.824 1.00 66.50 93 ASN A O 1
ATOM 730 N N . PRO A 1 94 ? 12.975 -7.206 -21.617 1.00 69.06 94 PRO A N 1
ATOM 731 C CA . PRO A 1 94 ? 13.397 -8.192 -20.638 1.00 69.06 94 PRO A CA 1
ATOM 732 C C . PRO A 1 94 ? 14.808 -8.664 -20.995 1.00 69.06 94 PRO A C 1
ATOM 734 O O . PRO A 1 94 ? 15.103 -8.998 -22.139 1.00 69.06 94 PRO A O 1
ATOM 737 N N . ALA A 1 95 ? 15.706 -8.672 -20.015 1.00 76.75 95 ALA A N 1
ATOM 738 C CA . ALA A 1 95 ? 16.985 -9.345 -20.180 1.00 76.75 95 ALA A CA 1
ATOM 739 C C . ALA A 1 95 ? 16.741 -10.853 -20.081 1.00 76.75 95 ALA A C 1
ATOM 741 O O . ALA A 1 95 ? 16.487 -11.353 -18.986 1.00 76.75 95 ALA A O 1
ATOM 742 N N . TYR A 1 96 ? 16.803 -11.552 -21.215 1.00 82.25 96 TYR A N 1
ATOM 743 C CA . TYR A 1 96 ? 16.460 -12.975 -21.315 1.00 82.25 96 TYR A CA 1
ATOM 744 C C . TYR A 1 96 ? 17.260 -13.872 -20.363 1.00 82.25 96 TYR A C 1
ATOM 746 O O . TYR A 1 96 ? 16.722 -14.833 -19.830 1.00 82.25 96 TYR A O 1
ATOM 754 N N . LEU A 1 97 ? 18.521 -13.526 -20.094 1.00 83.19 97 LEU A N 1
ATOM 755 C CA . LEU A 1 97 ? 19.407 -14.314 -19.230 1.00 83.19 97 LEU A CA 1
ATOM 756 C C . LEU A 1 97 ? 19.296 -13.957 -17.738 1.00 83.19 97 LEU A C 1
ATOM 758 O O . LEU A 1 97 ? 20.015 -14.506 -16.904 1.00 83.19 97 LEU A O 1
ATOM 762 N N . ARG A 1 98 ? 18.430 -13.012 -17.355 1.00 76.94 98 ARG A N 1
ATOM 763 C CA . ARG A 1 98 ? 18.373 -12.540 -15.968 1.00 76.94 98 ARG A CA 1
ATOM 764 C C . ARG A 1 98 ? 17.912 -13.652 -15.024 1.00 76.94 98 ARG A C 1
ATOM 766 O O . ARG A 1 98 ? 16.803 -14.151 -15.159 1.00 76.94 98 ARG A O 1
ATOM 773 N N . GLY A 1 99 ? 18.736 -13.959 -14.022 1.00 77.88 99 GLY A N 1
ATOM 774 C CA . GLY A 1 99 ? 18.465 -15.026 -13.052 1.00 77.88 99 GLY A CA 1
ATOM 775 C C . GLY A 1 99 ? 18.843 -16.432 -13.532 1.00 77.88 99 GLY A C 1
ATOM 776 O O . GLY A 1 99 ? 18.625 -17.379 -12.789 1.00 77.88 99 GLY A O 1
ATOM 777 N N . LEU A 1 100 ? 19.412 -16.560 -14.739 1.00 86.38 100 LEU A N 1
ATOM 778 C CA . LEU A 1 100 ? 19.971 -17.810 -15.269 1.00 86.38 100 LEU A CA 1
ATOM 779 C C . LEU A 1 100 ? 21.503 -17.832 -15.199 1.00 86.38 100 LEU A C 1
ATOM 781 O O . LEU A 1 100 ? 22.098 -18.892 -15.042 1.00 86.38 100 LEU A O 1
ATOM 785 N N . ILE A 1 101 ? 22.135 -16.661 -15.305 1.00 87.50 101 ILE A N 1
ATOM 786 C CA . ILE A 1 101 ? 23.591 -16.505 -15.238 1.00 87.50 101 ILE A CA 1
ATOM 787 C C . ILE A 1 101 ? 24.036 -15.976 -13.871 1.00 87.50 101 ILE A C 1
ATOM 789 O O . ILE A 1 101 ? 23.507 -14.983 -13.355 1.00 87.50 101 ILE A O 1
ATOM 793 N N . PHE A 1 102 ? 25.043 -16.638 -13.306 1.00 90.00 102 PHE A N 1
ATOM 794 C CA . PHE A 1 102 ? 25.627 -16.345 -12.001 1.00 90.00 102 PHE A CA 1
ATOM 795 C C . PHE A 1 102 ? 27.143 -16.185 -12.142 1.00 90.00 102 PHE A C 1
ATOM 797 O O . PHE A 1 102 ? 27.765 -16.828 -12.984 1.00 90.00 102 PHE A O 1
ATOM 804 N N . HIS A 1 103 ? 27.724 -15.299 -11.340 1.00 89.50 103 HIS A N 1
ATOM 805 C CA . HIS A 1 103 ? 29.171 -15.154 -11.208 1.00 89.50 103 HIS A CA 1
ATOM 806 C C . HIS A 1 103 ? 29.727 -16.249 -10.275 1.00 89.50 103 HIS A C 1
ATOM 808 O O . HIS A 1 103 ? 28.977 -16.855 -9.511 1.00 89.50 103 HIS A O 1
ATOM 814 N N . GLU A 1 104 ? 31.039 -16.484 -10.294 1.00 91.38 104 GLU A N 1
ATOM 815 C CA . GLU A 1 104 ? 31.746 -17.475 -9.452 1.00 91.38 104 GLU A CA 1
ATOM 816 C C . GLU A 1 104 ? 31.498 -17.313 -7.939 1.00 91.38 104 GLU A C 1
ATOM 818 O O . GLU A 1 104 ? 31.570 -18.272 -7.180 1.00 91.38 104 GLU A O 1
ATOM 823 N N . ASN A 1 105 ? 31.125 -16.111 -7.497 1.00 91.44 105 ASN A N 1
ATOM 824 C CA . ASN A 1 105 ? 30.773 -15.802 -6.108 1.00 91.44 105 ASN A CA 1
ATOM 825 C C . ASN A 1 105 ? 29.292 -16.085 -5.772 1.00 91.44 105 ASN A C 1
ATOM 827 O O . ASN A 1 105 ? 28.812 -15.681 -4.714 1.00 91.44 105 ASN A O 1
ATOM 831 N N . GLY A 1 106 ? 28.541 -16.706 -6.687 1.00 85.69 106 GLY A N 1
ATOM 832 C CA . GLY A 1 106 ? 27.118 -17.015 -6.527 1.00 85.69 106 GLY A CA 1
ATOM 833 C C . GLY A 1 106 ? 26.171 -15.826 -6.726 1.00 85.69 106 GLY A C 1
ATOM 834 O O . GLY A 1 106 ? 24.955 -15.981 -6.601 1.00 85.69 106 GLY A O 1
ATOM 835 N N . ALA A 1 107 ? 26.673 -14.632 -7.058 1.00 85.44 107 ALA A N 1
ATOM 836 C CA . ALA A 1 107 ? 25.821 -13.476 -7.324 1.00 85.44 107 ALA A CA 1
ATOM 837 C C . ALA A 1 107 ? 25.194 -13.552 -8.728 1.00 85.44 107 ALA A C 1
ATOM 839 O O . ALA A 1 107 ? 25.885 -13.774 -9.724 1.00 85.44 107 ALA A O 1
ATOM 840 N N . ALA A 1 108 ? 23.882 -13.312 -8.831 1.00 84.62 108 ALA A N 1
ATOM 841 C CA . ALA A 1 108 ? 23.189 -13.249 -10.118 1.00 84.62 108 ALA A CA 1
ATOM 842 C C . ALA A 1 108 ? 23.647 -12.026 -10.931 1.00 84.62 108 ALA A C 1
ATOM 844 O O . ALA A 1 108 ? 23.588 -10.886 -10.453 1.00 84.62 108 ALA A O 1
ATOM 845 N N . MET A 1 109 ? 24.045 -12.240 -12.186 1.00 86.06 109 MET A N 1
ATOM 846 C CA . MET A 1 109 ? 24.445 -11.136 -13.056 1.00 86.06 109 MET A CA 1
ATOM 847 C C . MET A 1 109 ? 23.243 -10.247 -13.405 1.00 86.06 109 MET A C 1
ATOM 849 O O . MET A 1 109 ? 22.140 -10.715 -13.709 1.00 86.06 109 MET A O 1
ATOM 853 N N . THR A 1 110 ? 23.455 -8.929 -13.362 1.00 79.25 110 THR A N 1
ATOM 854 C CA . THR A 1 110 ? 22.420 -7.931 -13.655 1.00 79.25 110 THR A CA 1
ATOM 855 C C . THR A 1 110 ? 22.673 -7.297 -15.022 1.00 79.25 110 THR A C 1
ATOM 857 O O . THR A 1 110 ? 23.780 -6.825 -15.265 1.00 79.25 110 THR A O 1
ATOM 860 N N . PRO A 1 111 ? 21.664 -7.231 -15.910 1.00 81.75 111 PRO A N 1
ATOM 861 C CA . PRO A 1 111 ? 21.813 -6.576 -17.205 1.00 81.75 111 PRO A CA 1
ATOM 862 C C . PRO A 1 111 ? 22.169 -5.097 -17.029 1.00 81.75 111 PRO A C 1
ATOM 864 O O . PRO A 1 111 ? 21.461 -4.360 -16.336 1.00 81.75 111 PRO A O 1
ATOM 867 N N . HIS A 1 112 ? 23.230 -4.661 -17.701 1.00 79.44 112 HIS A N 1
ATOM 868 C CA . HIS A 1 112 ? 23.656 -3.269 -17.765 1.00 79.44 112 HIS A CA 1
ATOM 869 C C . HIS A 1 112 ? 23.717 -2.837 -19.234 1.00 79.44 112 HIS A C 1
ATOM 871 O O . HIS A 1 112 ? 24.196 -3.588 -20.078 1.00 79.44 112 HIS A O 1
ATOM 877 N N . HIS A 1 113 ? 23.209 -1.649 -19.556 1.00 79.56 113 HIS A N 1
ATOM 878 C CA . HIS A 1 113 ? 23.271 -1.079 -20.904 1.00 79.56 113 HIS A CA 1
ATOM 879 C C . HIS A 1 113 ? 23.746 0.369 -20.814 1.00 79.56 113 HIS A C 1
ATOM 881 O O . HIS A 1 113 ? 23.412 1.070 -19.861 1.00 79.56 113 HIS A O 1
ATOM 887 N N . THR A 1 114 ? 24.508 0.817 -21.810 1.00 81.19 114 THR A N 1
ATOM 888 C CA . THR A 1 114 ? 24.880 2.225 -21.969 1.00 81.19 114 THR A CA 1
ATOM 889 C C . THR A 1 114 ? 24.333 2.724 -23.301 1.00 81.19 114 THR A C 1
ATOM 891 O O . THR A 1 114 ? 24.413 2.020 -24.307 1.00 81.19 114 THR A O 1
ATOM 894 N N . GLY A 1 115 ? 23.726 3.908 -23.309 1.00 80.31 115 GLY A N 1
ATOM 895 C CA . GLY A 1 115 ? 23.230 4.545 -24.527 1.00 80.31 115 GLY A CA 1
ATOM 896 C C . GLY A 1 115 ? 24.209 5.619 -24.977 1.00 80.31 115 GLY A C 1
ATOM 897 O O . GLY A 1 115 ? 24.452 6.571 -24.237 1.00 80.31 115 GLY A O 1
ATOM 898 N N . LYS A 1 116 ? 24.766 5.493 -26.184 1.00 73.25 116 LYS A N 1
ATOM 899 C CA . LYS A 1 116 ? 25.575 6.560 -26.783 1.00 73.25 116 LYS A CA 1
ATOM 900 C C . LYS A 1 116 ? 24.623 7.664 -27.258 1.00 73.25 116 LYS A C 1
ATOM 902 O O . LYS A 1 116 ? 23.756 7.403 -28.088 1.00 73.25 116 LYS A O 1
ATOM 907 N N . LYS A 1 117 ? 24.751 8.885 -26.731 1.00 60.62 117 LYS A N 1
ATOM 908 C CA . LYS A 1 117 ? 24.065 10.050 -27.312 1.00 60.62 117 LYS A CA 1
ATOM 909 C C . LYS A 1 117 ? 24.772 10.390 -28.624 1.00 60.62 117 LYS A C 1
ATOM 911 O O . LYS A 1 117 ? 25.944 10.757 -28.592 1.00 60.62 117 LYS A O 1
ATOM 916 N N . HIS A 1 118 ? 24.092 10.232 -29.756 1.00 64.50 118 HIS A N 1
ATOM 917 C CA . HIS A 1 118 ? 24.538 10.863 -30.998 1.00 64.50 118 HIS A CA 1
ATOM 918 C C . HIS A 1 118 ? 24.370 12.382 -30.855 1.00 64.50 118 HIS A C 1
ATOM 920 O O . HIS A 1 118 ? 23.353 12.834 -30.323 1.00 64.50 118 HIS A O 1
ATOM 926 N N . LYS A 1 119 ? 25.408 13.129 -31.241 1.00 57.94 119 LYS A N 1
ATOM 927 C CA . LYS A 1 119 ? 25.391 14.589 -31.369 1.00 57.94 119 LYS A CA 1
ATOM 928 C C . LYS A 1 119 ? 24.869 14.955 -32.751 1.00 57.94 119 LYS A C 1
ATOM 930 O O . LYS A 1 119 ? 25.219 14.208 -33.691 1.00 57.94 119 LYS A O 1
#

pLDDT: mean 79.25, std 15.19, range [27.0, 92.0]